Protein AF-A0A1Y1N8N6-F1 (afdb_monomer_lite)

Structure (mmCIF, N/CA/C/O backbone):
data_AF-A0A1Y1N8N6-F1
#
_entry.id   AF-A0A1Y1N8N6-F1
#
loop_
_atom_site.group_PDB
_atom_site.id
_atom_site.type_symbol
_atom_site.label_atom_id
_atom_site.label_alt_id
_atom_site.label_comp_id
_atom_site.label_asym_id
_atom_site.label_entity_id
_atom_site.label_seq_id
_atom_site.pdbx_PDB_ins_code
_atom_site.Cartn_x
_atom_site.Cartn_y
_atom_site.Cartn_z
_atom_site.occupancy
_atom_site.B_iso_or_equiv
_atom_site.auth_seq_id
_atom_site.auth_comp_id
_atom_site.auth_asym_id
_atom_site.auth_atom_id
_atom_site.pdbx_PDB_model_num
ATOM 1 N N . MET A 1 1 ? 10.768 -2.950 -32.132 1.00 60.38 1 MET A N 1
ATOM 2 C CA . MET A 1 1 ? 9.380 -2.820 -31.643 1.00 60.38 1 MET A CA 1
ATOM 3 C C . MET A 1 1 ? 8.896 -1.419 -31.956 1.00 60.38 1 MET A C 1
ATOM 5 O O . MET A 1 1 ? 9.638 -0.480 -31.699 1.00 60.38 1 MET A O 1
ATOM 9 N N . SER A 1 2 ? 7.716 -1.268 -32.553 1.00 83.50 2 SER A N 1
ATOM 10 C CA . SER A 1 2 ? 7.104 0.049 -32.740 1.00 83.50 2 SER A CA 1
ATOM 11 C C . SER A 1 2 ? 6.590 0.567 -31.393 1.00 83.50 2 SER A C 1
ATOM 13 O O . SER A 1 2 ? 6.036 -0.198 -30.603 1.00 83.50 2 SER A O 1
ATOM 15 N N . TRP A 1 3 ? 6.777 1.865 -31.129 1.00 86.19 3 TRP A N 1
ATOM 16 C CA . TRP A 1 3 ? 6.324 2.547 -29.904 1.00 86.19 3 TRP A CA 1
ATOM 17 C C . TRP A 1 3 ? 4.855 2.241 -29.575 1.00 86.19 3 TRP A C 1
ATOM 19 O O . TRP A 1 3 ? 4.495 2.024 -28.421 1.00 86.19 3 TRP A O 1
ATOM 29 N N . SER A 1 4 ? 4.020 2.129 -30.609 1.00 88.06 4 SER A N 1
ATOM 30 C CA . SER A 1 4 ? 2.598 1.811 -30.504 1.00 88.06 4 SER A CA 1
ATOM 31 C C . SER A 1 4 ? 2.331 0.478 -29.799 1.00 88.06 4 SER A C 1
ATOM 33 O O . SER A 1 4 ? 1.432 0.403 -28.970 1.00 88.06 4 SER A O 1
ATOM 35 N N . VAL A 1 5 ? 3.125 -0.564 -30.074 1.00 91.38 5 VAL A N 1
ATOM 36 C CA . VAL A 1 5 ? 2.960 -1.879 -29.426 1.00 91.38 5 VAL A CA 1
ATOM 37 C C . VAL A 1 5 ? 3.257 -1.777 -27.930 1.00 91.38 5 VAL A C 1
ATOM 39 O O . VAL A 1 5 ? 2.535 -2.360 -27.128 1.00 91.38 5 VAL A O 1
ATOM 42 N N . MET A 1 6 ? 4.253 -0.975 -27.540 1.00 89.00 6 MET A N 1
ATOM 43 C CA . MET A 1 6 ? 4.575 -0.753 -26.129 1.00 89.00 6 MET A CA 1
ATOM 44 C C . MET A 1 6 ? 3.411 -0.084 -25.386 1.00 89.00 6 MET A C 1
ATOM 46 O O . MET A 1 6 ? 3.031 -0.528 -24.304 1.00 89.00 6 MET A O 1
ATOM 50 N N . SER A 1 7 ? 2.798 0.946 -25.980 1.00 90.19 7 SER A N 1
ATOM 51 C CA . SER A 1 7 ? 1.644 1.633 -25.386 1.00 90.19 7 SER A CA 1
ATOM 52 C C . SER A 1 7 ? 0.450 0.697 -25.180 1.00 90.19 7 SER A C 1
ATOM 54 O O . SER A 1 7 ? -0.172 0.728 -24.118 1.00 90.19 7 SER A O 1
ATOM 56 N N . TRP A 1 8 ? 0.162 -0.176 -26.151 1.00 94.81 8 TRP A N 1
ATOM 57 C CA . TRP A 1 8 ? -0.910 -1.167 -26.026 1.00 94.81 8 TRP A CA 1
ATOM 58 C C . TRP A 1 8 ? -0.641 -2.195 -24.921 1.00 94.81 8 TRP A C 1
ATOM 60 O O . TRP A 1 8 ? -1.563 -2.540 -24.185 1.00 94.81 8 TRP A O 1
ATOM 70 N N . VAL A 1 9 ? 0.611 -2.629 -24.740 1.00 93.94 9 VAL A N 1
ATOM 71 C CA . VAL A 1 9 ? 0.992 -3.552 -23.656 1.00 93.94 9 VAL A CA 1
ATOM 72 C C . VAL A 1 9 ? 0.780 -2.918 -22.279 1.00 93.94 9 VAL A C 1
ATOM 74 O O . VAL A 1 9 ? 0.204 -3.556 -21.400 1.00 93.94 9 VAL A O 1
ATOM 77 N N . PHE A 1 10 ? 1.174 -1.655 -22.086 1.00 92.88 10 PHE A N 1
ATOM 78 C CA . PHE A 1 10 ? 0.927 -0.955 -20.820 1.00 92.88 10 PHE A CA 1
ATOM 79 C C . PHE A 1 10 ? -0.564 -0.749 -20.544 1.00 92.88 10 PHE A C 1
ATOM 81 O O . PHE A 1 10 ? -1.000 -0.915 -19.405 1.00 92.88 10 PHE A O 1
ATOM 88 N N . CYS A 1 11 ? -1.356 -0.435 -21.573 1.00 93.56 11 CYS A N 1
ATOM 89 C CA . CYS A 1 11 ? -2.807 -0.321 -21.427 1.00 93.56 11 CYS A CA 1
ATOM 90 C C . CYS A 1 11 ? -3.429 -1.661 -21.020 1.00 93.56 11 CYS A C 1
ATOM 92 O O . CYS A 1 11 ? -4.209 -1.710 -20.071 1.00 93.56 11 CYS A O 1
ATOM 94 N N . ALA A 1 12 ? -3.041 -2.754 -21.683 1.00 94.88 12 ALA A N 1
ATOM 95 C CA . ALA A 1 12 ? -3.499 -4.094 -21.330 1.00 94.88 12 ALA A CA 1
ATOM 96 C C . ALA A 1 12 ? -3.116 -4.457 -19.886 1.00 94.88 12 ALA A C 1
ATOM 98 O O . ALA A 1 12 ? -3.959 -4.935 -19.131 1.00 94.88 12 ALA A O 1
ATOM 99 N N . TYR A 1 13 ? -1.883 -4.157 -19.468 1.00 95.06 13 TYR A N 1
ATOM 100 C CA . TYR A 1 13 ? -1.433 -4.360 -18.091 1.00 95.06 13 TYR A CA 1
ATOM 101 C C . TYR A 1 13 ? -2.270 -3.565 -17.078 1.00 95.06 13 TYR A C 1
ATOM 103 O O . TYR A 1 13 ? -2.712 -4.123 -16.076 1.00 95.06 13 TYR A O 1
ATOM 111 N N . GLY A 1 14 ? -2.558 -2.289 -17.352 1.00 94.38 14 GLY A N 1
ATOM 112 C CA . GLY A 1 14 ? -3.414 -1.468 -16.491 1.00 94.38 14 GLY A CA 1
ATOM 113 C C . GLY A 1 14 ? -4.831 -2.032 -16.350 1.00 94.38 14 GLY A C 1
ATOM 114 O O . GLY A 1 14 ? -5.374 -2.071 -15.244 1.00 94.38 14 GLY A O 1
ATOM 115 N N . ILE A 1 15 ? -5.408 -2.535 -17.446 1.00 95.25 15 ILE A N 1
ATOM 116 C CA . ILE A 1 15 ? -6.731 -3.175 -17.441 1.00 95.25 15 ILE A CA 1
ATOM 117 C C . ILE A 1 15 ? -6.706 -4.448 -16.589 1.00 95.25 15 ILE A C 1
ATOM 119 O O . ILE A 1 15 ? -7.567 -4.619 -15.729 1.00 95.25 15 ILE A O 1
ATOM 123 N N . ILE A 1 16 ? -5.698 -5.306 -16.767 1.00 94.81 16 ILE A N 1
ATOM 124 C CA . ILE A 1 16 ? -5.538 -6.541 -15.985 1.00 94.81 16 ILE A CA 1
ATOM 125 C C . ILE A 1 16 ? -5.423 -6.224 -14.490 1.00 94.81 16 ILE A C 1
ATOM 127 O O . ILE A 1 16 ? -6.139 -6.815 -13.683 1.00 94.81 16 ILE A O 1
ATOM 131 N N . CYS A 1 17 ? -4.583 -5.255 -14.116 1.00 93.31 17 CYS A N 1
ATOM 132 C CA . CYS A 1 17 ? -4.439 -4.818 -12.727 1.00 93.31 17 CYS A CA 1
ATOM 133 C C . CYS A 1 17 ? -5.754 -4.285 -12.147 1.00 93.31 17 CYS A C 1
ATOM 135 O O . CYS A 1 17 ? -6.079 -4.571 -10.998 1.00 93.31 17 CYS A O 1
ATOM 137 N N . THR A 1 18 ? -6.530 -3.547 -12.941 1.00 91.56 18 THR A N 1
ATOM 138 C CA . THR A 1 18 ? -7.827 -3.004 -12.515 1.00 91.56 18 THR A CA 1
ATOM 139 C C . THR A 1 18 ? -8.838 -4.121 -12.265 1.00 91.56 18 THR A C 1
ATOM 141 O O . THR A 1 18 ? -9.501 -4.128 -11.231 1.00 91.56 18 THR A O 1
ATOM 144 N N . ILE A 1 19 ? -8.916 -5.103 -13.167 1.00 93.75 19 ILE A N 1
ATOM 145 C CA . ILE A 1 19 ? -9.771 -6.286 -12.995 1.00 93.75 19 ILE A CA 1
ATOM 146 C C . ILE A 1 19 ? -9.373 -7.050 -11.728 1.00 93.75 19 ILE A C 1
ATOM 148 O O . ILE A 1 19 ? -10.238 -7.438 -10.947 1.00 93.75 19 ILE A O 1
ATOM 152 N N . LEU A 1 20 ? -8.070 -7.220 -11.488 1.00 90.12 20 LEU A N 1
ATOM 153 C CA . LEU A 1 20 ? -7.572 -7.911 -10.303 1.00 90.12 20 LEU A CA 1
ATOM 154 C C . LEU A 1 20 ? -7.914 -7.154 -9.012 1.00 90.12 20 LEU A C 1
ATOM 156 O O . LEU A 1 20 ? -8.308 -7.771 -8.024 1.00 90.12 20 LEU A O 1
ATOM 160 N N . LEU A 1 21 ? -7.845 -5.822 -9.029 1.00 88.88 21 LEU A N 1
ATOM 161 C CA . LEU A 1 21 ? -8.199 -4.991 -7.881 1.00 88.88 21 LEU A CA 1
ATOM 162 C C . LEU A 1 21 ? -9.670 -5.152 -7.472 1.00 88.88 21 LEU A C 1
ATOM 164 O O . LEU A 1 21 ? -9.957 -5.165 -6.281 1.00 88.88 21 LEU A O 1
ATOM 168 N N . TYR A 1 22 ? -10.588 -5.353 -8.424 1.00 85.88 22 TYR A N 1
ATOM 169 C CA . TYR A 1 22 ? -11.995 -5.637 -8.108 1.00 85.88 22 TYR A CA 1
ATOM 170 C C . TYR A 1 22 ? -12.207 -6.975 -7.385 1.00 85.88 22 TYR A C 1
ATOM 172 O O . TYR A 1 22 ? -13.223 -7.147 -6.716 1.00 85.88 22 TYR A O 1
ATOM 180 N N . THR A 1 23 ? -11.275 -7.925 -7.509 1.00 83.88 23 THR A N 1
ATOM 181 C CA . THR A 1 23 ? -11.360 -9.219 -6.809 1.00 83.88 23 THR A CA 1
ATOM 182 C C . THR A 1 23 ? -10.830 -9.168 -5.377 1.00 83.88 23 THR A C 1
ATOM 184 O O . THR A 1 23 ? -11.143 -10.055 -4.582 1.00 83.88 23 THR A O 1
ATOM 187 N N . LEU A 1 24 ? -10.043 -8.143 -5.036 1.00 84.38 24 LEU A N 1
ATOM 188 C CA . LEU A 1 24 ? -9.485 -7.974 -3.700 1.00 84.38 24 LEU A CA 1
ATOM 189 C C . LEU A 1 24 ? -10.545 -7.406 -2.748 1.00 84.38 24 LEU A C 1
ATOM 191 O O . LEU A 1 24 ? -11.242 -6.451 -3.105 1.00 84.38 24 LEU A O 1
ATOM 195 N N . PRO A 1 25 ? -10.673 -7.948 -1.524 1.00 80.31 25 PRO A N 1
ATOM 196 C CA . PRO A 1 25 ? -11.534 -7.333 -0.529 1.00 80.31 25 PRO A CA 1
ATOM 197 C C . PRO A 1 25 ? -11.006 -5.941 -0.171 1.00 80.31 25 PRO A C 1
ATOM 199 O O . PRO A 1 25 ? -9.797 -5.697 -0.140 1.00 80.31 25 PRO A O 1
ATOM 202 N N . LEU A 1 26 ? -11.927 -5.019 0.110 1.00 79.56 26 LEU A N 1
ATOM 203 C CA . LEU A 1 26 ? -11.565 -3.683 0.571 1.00 79.56 26 LEU A CA 1
ATOM 204 C C . LEU A 1 26 ? -10.834 -3.759 1.917 1.00 79.56 26 LEU A C 1
ATOM 206 O O . LEU A 1 26 ? -11.037 -4.683 2.702 1.00 79.56 26 LEU A O 1
ATOM 210 N N . SER A 1 27 ? -9.995 -2.754 2.183 1.00 81.62 27 SER A N 1
ATOM 211 C CA . SER A 1 27 ? -9.260 -2.651 3.444 1.00 81.62 27 SER A CA 1
ATOM 212 C C . SER A 1 27 ? -10.224 -2.663 4.646 1.00 81.62 27 SER A C 1
ATOM 214 O O . SER A 1 27 ? -11.139 -1.828 4.683 1.00 81.62 27 SER A O 1
ATOM 216 N N . PRO A 1 28 ? -10.014 -3.547 5.643 1.00 80.56 28 PRO A N 1
ATOM 217 C CA . PRO A 1 28 ? -10.907 -3.684 6.795 1.00 80.56 28 PRO A CA 1
ATOM 218 C C . PRO A 1 28 ? -10.994 -2.394 7.616 1.00 80.56 28 PRO A C 1
ATOM 220 O O . PRO A 1 28 ? -12.086 -1.984 8.000 1.00 80.56 28 PRO A O 1
ATOM 223 N N . SER A 1 29 ? -9.880 -1.675 7.784 1.00 77.06 29 SER A N 1
ATOM 224 C CA . SER A 1 29 ? -9.840 -0.392 8.499 1.00 77.06 29 SER A CA 1
ATOM 225 C C . SER A 1 29 ? -10.738 0.672 7.853 1.00 77.06 29 SER A C 1
ATOM 227 O O . SER A 1 29 ? -11.347 1.486 8.543 1.00 77.06 29 SER A O 1
ATOM 229 N N . TRP A 1 30 ? -10.861 0.669 6.518 1.00 82.50 30 TRP A N 1
ATOM 230 C CA . TRP A 1 30 ? -11.755 1.598 5.821 1.00 82.50 30 TRP A CA 1
ATOM 231 C C . TRP A 1 30 ? -13.229 1.222 6.014 1.00 82.50 30 TRP A C 1
ATOM 233 O O . TRP A 1 30 ? -14.064 2.110 6.195 1.00 82.50 30 TRP A O 1
ATOM 243 N N . LEU A 1 31 ? -13.556 -0.074 6.006 1.00 81.88 31 LEU A N 1
ATOM 244 C CA . LEU A 1 31 ? -14.925 -0.566 6.190 1.00 81.88 31 LEU A CA 1
ATOM 245 C C . LEU A 1 31 ? -15.461 -0.274 7.599 1.00 81.88 31 LEU A C 1
ATOM 247 O O . LEU A 1 31 ? -16.600 0.185 7.719 1.00 81.88 31 LEU A O 1
ATOM 251 N N . ILE A 1 32 ? -14.626 -0.426 8.633 1.00 81.81 32 ILE A N 1
ATOM 252 C CA . ILE A 1 32 ? -14.967 -0.072 10.024 1.00 81.81 32 ILE A CA 1
ATOM 253 C C . ILE A 1 32 ? -15.234 1.437 10.127 1.00 81.81 32 ILE A C 1
ATOM 255 O O . ILE A 1 32 ? -16.293 1.842 10.610 1.00 81.81 32 ILE A O 1
ATOM 259 N N . SER A 1 33 ? -14.407 2.266 9.470 1.00 76.69 33 SER A N 1
ATOM 260 C CA . SER A 1 33 ? -14.619 3.723 9.444 1.00 76.69 33 SER A CA 1
ATOM 261 C C . SER A 1 33 ? -15.914 4.179 8.770 1.00 76.69 33 SER A C 1
ATOM 263 O O . SER A 1 33 ? -16.403 5.290 9.003 1.00 76.69 33 SER A O 1
ATOM 265 N N . LYS A 1 34 ? -16.490 3.320 7.923 1.00 82.12 34 LYS A N 1
ATOM 266 C CA . LYS A 1 34 ? -17.775 3.524 7.246 1.00 82.12 34 LYS A CA 1
ATOM 267 C C . LYS A 1 34 ? -18.941 2.822 7.939 1.00 82.12 34 LYS A C 1
ATOM 269 O O . LYS A 1 34 ? -20.040 2.845 7.392 1.00 82.12 34 LYS A O 1
ATOM 274 N N . ASN A 1 35 ? -18.722 2.261 9.128 1.00 77.56 35 ASN A N 1
ATOM 275 C CA . ASN A 1 35 ? -19.717 1.534 9.914 1.00 77.56 35 ASN A CA 1
ATOM 276 C C . ASN A 1 35 ? -20.279 0.291 9.183 1.00 77.56 35 ASN A C 1
ATOM 278 O O . ASN A 1 35 ? -21.433 -0.082 9.364 1.00 77.56 35 ASN A O 1
ATOM 282 N N . ARG A 1 36 ? -19.470 -0.332 8.308 1.00 82.94 36 ARG A N 1
ATOM 283 C CA . ARG A 1 36 ? -19.810 -1.541 7.528 1.00 82.94 36 ARG A CA 1
ATOM 284 C C . ARG A 1 36 ? -19.101 -2.762 8.116 1.00 82.94 36 ARG A C 1
ATOM 286 O O . ARG A 1 36 ? -18.205 -3.330 7.490 1.00 82.94 36 ARG A O 1
ATOM 293 N N . ILE A 1 37 ? -19.487 -3.132 9.334 1.00 80.38 37 ILE A N 1
ATOM 294 C CA . ILE A 1 37 ? -18.791 -4.149 10.139 1.00 80.38 37 ILE A CA 1
ATOM 295 C C . ILE A 1 37 ? -18.897 -5.551 9.519 1.00 80.38 37 ILE A C 1
ATOM 297 O O . ILE A 1 37 ? -17.896 -6.258 9.448 1.00 80.38 37 ILE A O 1
ATOM 301 N N . ASP A 1 38 ? -20.049 -5.914 8.948 1.00 81.06 38 ASP A N 1
ATOM 302 C CA . ASP A 1 38 ? -20.249 -7.234 8.321 1.00 81.06 38 ASP A CA 1
ATOM 303 C C . ASP A 1 38 ? -19.293 -7.478 7.139 1.00 81.06 38 ASP A C 1
ATOM 305 O O . ASP A 1 38 ? -18.766 -8.572 6.919 1.00 81.06 38 ASP A O 1
ATOM 309 N N . GLU A 1 39 ? -19.036 -6.432 6.353 1.00 81.19 39 GLU A N 1
ATOM 310 C CA . GLU A 1 39 ? -18.097 -6.505 5.235 1.00 81.19 39 GLU A CA 1
ATOM 311 C C . GLU A 1 39 ? -16.644 -6.474 5.707 1.00 81.19 39 GLU A C 1
ATOM 313 O O . GLU A 1 39 ? -15.787 -7.120 5.094 1.00 81.19 39 GLU A O 1
ATOM 318 N N . ALA A 1 40 ? -16.367 -5.756 6.802 1.00 79.75 40 ALA A N 1
ATOM 319 C CA . ALA A 1 40 ? -15.059 -5.759 7.440 1.00 79.75 40 ALA A CA 1
ATOM 320 C C . ALA A 1 40 ? -14.713 -7.171 7.928 1.00 79.75 40 ALA A C 1
ATOM 322 O O . ALA A 1 40 ? -13.652 -7.681 7.565 1.00 79.75 40 ALA A O 1
ATOM 323 N N . GLU A 1 41 ? -15.633 -7.860 8.610 1.00 81.62 41 GLU A N 1
ATOM 324 C CA . GLU A 1 41 ? -15.437 -9.247 9.043 1.00 81.62 41 GLU A CA 1
ATOM 325 C C . GLU A 1 41 ? -15.107 -10.156 7.855 1.00 81.62 41 GLU A C 1
ATOM 327 O O . GLU A 1 41 ? -14.150 -10.932 7.889 1.00 81.62 41 GLU A O 1
ATOM 332 N N . ARG A 1 42 ? -15.852 -10.019 6.751 1.00 82.38 42 ARG A N 1
ATOM 333 C CA . ARG A 1 42 ? -15.615 -10.809 5.539 1.00 82.38 42 ARG A CA 1
ATOM 334 C C . ARG A 1 42 ? -14.232 -10.552 4.937 1.00 82.38 42 ARG A C 1
ATOM 336 O O . ARG A 1 42 ? -13.597 -11.497 4.465 1.00 82.38 42 ARG A O 1
ATOM 343 N N . SER A 1 43 ? -13.765 -9.304 4.942 1.00 82.88 43 SER A N 1
ATOM 344 C CA . SER A 1 43 ? -12.432 -8.942 4.445 1.00 82.88 43 SER A CA 1
ATOM 345 C C . SER A 1 43 ? -11.308 -9.509 5.321 1.00 82.88 43 SER A C 1
ATOM 347 O O . SER A 1 43 ? -10.357 -10.086 4.792 1.00 82.88 43 SER A O 1
ATOM 349 N N . VAL A 1 44 ? -11.462 -9.450 6.647 1.00 82.19 44 VAL A N 1
ATOM 350 C CA . VAL A 1 44 ? -10.521 -10.019 7.623 1.00 82.19 44 VAL A CA 1
ATOM 351 C C . VAL A 1 44 ? -10.488 -11.545 7.515 1.00 82.19 44 VAL A C 1
ATOM 353 O O . VAL A 1 44 ? -9.421 -12.154 7.452 1.00 82.19 44 VAL A O 1
ATOM 356 N N . ARG A 1 45 ? -11.656 -12.183 7.389 1.00 82.75 45 ARG A N 1
ATOM 357 C CA . ARG A 1 45 ? -11.768 -13.630 7.172 1.00 82.75 45 ARG A CA 1
ATOM 358 C C . ARG A 1 45 ? -11.123 -14.063 5.852 1.00 82.75 45 ARG A C 1
ATOM 360 O O . ARG A 1 45 ? -10.527 -15.134 5.790 1.00 82.75 45 ARG A O 1
ATOM 367 N N . TRP A 1 46 ? -11.220 -13.251 4.795 1.00 82.62 46 TRP A N 1
ATOM 368 C CA . TRP A 1 46 ? -10.536 -13.525 3.526 1.00 82.62 46 TRP A CA 1
ATOM 369 C C . TRP A 1 46 ? -9.012 -13.434 3.667 1.00 82.62 46 TRP A C 1
ATOM 371 O O . TRP A 1 46 ? -8.311 -14.299 3.142 1.00 82.62 46 TRP A O 1
ATOM 381 N N . LEU A 1 47 ? -8.506 -12.445 4.413 1.00 79.62 47 LEU A N 1
ATOM 382 C CA . LEU A 1 47 ? -7.074 -12.269 4.674 1.00 79.62 47 LEU A CA 1
ATOM 383 C C . LEU A 1 47 ? -6.492 -13.437 5.488 1.00 79.62 47 LEU A C 1
ATOM 385 O O . LEU A 1 47 ? -5.443 -13.976 5.140 1.00 79.62 47 LEU A O 1
ATOM 389 N N . ASN A 1 48 ? -7.214 -13.879 6.520 1.00 78.50 48 ASN A N 1
ATOM 390 C CA . ASN A 1 48 ? -6.776 -14.938 7.433 1.00 78.50 48 ASN A CA 1
ATOM 391 C C . ASN A 1 48 ? -7.142 -16.357 6.969 1.00 78.50 48 ASN A C 1
ATOM 393 O O . ASN A 1 48 ? -6.896 -17.329 7.683 1.00 78.50 48 ASN A O 1
ATOM 397 N N . LYS A 1 49 ? -7.673 -16.516 5.749 1.00 73.00 49 LYS A N 1
ATOM 398 C CA . LYS A 1 49 ? -8.109 -17.813 5.201 1.00 73.00 49 LYS A CA 1
ATOM 399 C C . LYS A 1 49 ? -6.999 -18.875 5.158 1.00 73.00 49 LYS A C 1
ATOM 401 O O . LYS A 1 49 ? -7.297 -20.064 5.163 1.00 73.00 49 LYS A O 1
ATOM 406 N N . PHE A 1 50 ? -5.735 -18.457 5.104 1.00 69.44 50 PHE A N 1
ATOM 407 C CA . PHE A 1 50 ? -4.574 -19.353 5.038 1.00 69.44 50 PHE A CA 1
ATOM 408 C C . PHE A 1 50 ? -3.831 -19.503 6.374 1.00 69.44 50 PHE A C 1
ATOM 410 O O . PHE A 1 50 ? -2.817 -20.195 6.421 1.00 69.44 50 PHE A O 1
ATOM 417 N N . GLN A 1 51 ? -4.287 -18.842 7.443 1.00 67.19 51 GLN A N 1
ATOM 418 C CA . GLN A 1 51 ? -3.533 -18.743 8.697 1.00 67.19 51 GLN A CA 1
ATOM 419 C C . GLN A 1 51 ? -3.779 -19.904 9.668 1.00 67.19 51 GLN A C 1
ATOM 421 O O . GLN A 1 51 ? -2.908 -20.182 10.489 1.00 67.19 51 GLN A O 1
ATOM 426 N N . ALA A 1 52 ? -4.918 -20.598 9.587 1.00 61.78 52 ALA A N 1
ATOM 427 C CA . ALA A 1 52 ? -5.214 -21.700 10.497 1.00 61.78 52 ALA A CA 1
ATOM 428 C C . ALA A 1 52 ? -6.084 -22.794 9.861 1.00 61.78 52 ALA A C 1
ATOM 430 O O . ALA A 1 52 ? -6.874 -22.532 8.957 1.00 61.78 52 ALA A O 1
ATOM 431 N N . SER A 1 53 ? -5.909 -24.029 10.341 1.00 61.91 53 SER A N 1
ATOM 432 C CA . SER A 1 53 ? -6.638 -25.220 9.875 1.00 61.91 53 SER A CA 1
ATOM 433 C C . SER A 1 53 ? -8.038 -25.342 10.491 1.00 61.91 53 SER A C 1
ATOM 435 O O . SER A 1 53 ? -8.906 -25.978 9.896 1.00 61.91 53 SER A O 1
ATOM 437 N N . ASP A 1 54 ? -8.263 -24.730 11.658 1.00 72.81 54 ASP A N 1
ATOM 438 C CA . ASP A 1 54 ? -9.493 -24.899 12.433 1.00 72.81 54 ASP A CA 1
ATOM 439 C C . ASP A 1 54 ? -10.369 -23.649 12.371 1.00 72.81 54 ASP A C 1
ATOM 441 O O . ASP A 1 54 ? -9.932 -22.541 12.694 1.00 72.81 54 ASP A O 1
ATOM 445 N N . GLN A 1 55 ? -11.641 -23.835 12.017 1.00 70.44 55 GLN A N 1
ATOM 446 C CA . GLN A 1 55 ? -12.608 -22.747 11.841 1.00 70.44 55 GLN A CA 1
ATOM 447 C C . GLN A 1 55 ? -12.777 -21.883 13.106 1.00 70.44 55 GLN A C 1
ATOM 449 O O . GLN A 1 55 ? -12.920 -20.667 13.015 1.00 70.44 55 GLN A O 1
ATOM 454 N N . GLU A 1 56 ? -12.697 -22.496 14.288 1.00 69.31 56 GLU A N 1
ATOM 455 C CA . GLU A 1 56 ? -12.827 -21.812 15.581 1.0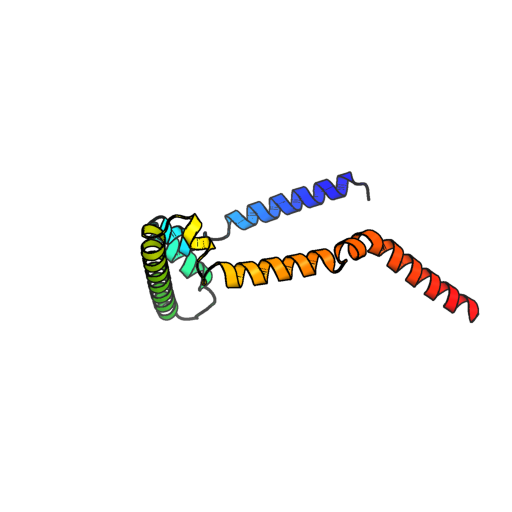0 69.31 56 GLU A CA 1
ATOM 456 C C . GLU A 1 56 ? -11.636 -20.883 15.873 1.00 69.31 56 GLU A C 1
ATOM 458 O O . GLU A 1 56 ? -11.793 -19.786 16.411 1.00 69.31 56 GLU A O 1
ATOM 463 N N . SER A 1 57 ? -10.433 -21.282 15.456 1.00 70.69 57 SER A N 1
ATOM 464 C CA . SER A 1 57 ? -9.234 -20.454 15.603 1.00 70.69 57 SER A CA 1
ATOM 465 C C . SER A 1 57 ? -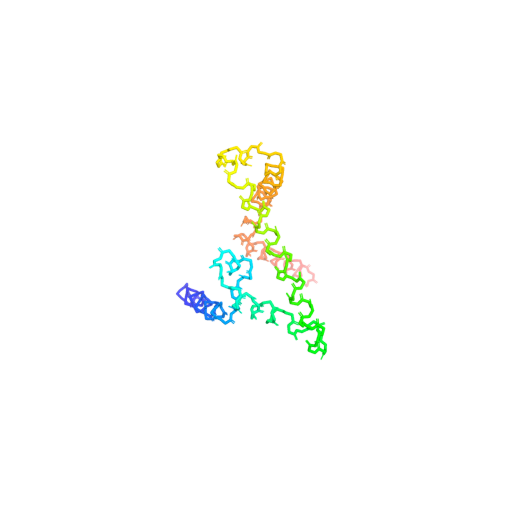9.271 -19.226 14.686 1.00 70.69 57 SER A C 1
ATOM 467 O O . SER A 1 57 ? -8.878 -18.138 15.104 1.00 70.69 57 SER A O 1
ATOM 469 N N . ILE A 1 58 ? -9.837 -19.369 13.481 1.00 74.12 58 ILE A N 1
ATOM 470 C CA . ILE A 1 58 ? -10.038 -18.263 12.536 1.00 74.12 58 ILE A CA 1
ATOM 471 C C . ILE A 1 58 ? -11.027 -17.249 13.116 1.00 74.12 58 ILE A C 1
ATOM 473 O O . ILE A 1 58 ? -10.740 -16.055 13.107 1.00 74.12 58 ILE A O 1
ATOM 477 N N . ASP A 1 59 ? -12.154 -17.698 13.671 1.00 78.31 59 ASP A N 1
ATOM 478 C CA . ASP A 1 59 ? -13.161 -16.802 14.256 1.00 78.31 59 ASP A CA 1
ATOM 479 C C . ASP A 1 59 ? -12.610 -16.003 15.451 1.00 78.31 59 ASP A C 1
ATOM 481 O O . ASP A 1 59 ? -12.925 -14.820 15.609 1.00 78.31 59 ASP A O 1
ATOM 485 N N . ASN A 1 60 ? -11.741 -16.610 16.266 1.00 79.31 60 ASN A N 1
ATOM 486 C CA . ASN A 1 60 ? -11.070 -15.917 17.368 1.00 79.31 60 ASN A CA 1
ATOM 487 C C . ASN A 1 60 ? -10.071 -14.857 16.873 1.00 79.31 60 ASN A C 1
ATOM 489 O O . ASN A 1 60 ? -10.039 -13.751 17.415 1.00 79.31 60 ASN A O 1
ATOM 493 N N . ILE A 1 61 ? -9.293 -15.160 15.827 1.00 78.62 61 ILE A N 1
ATOM 494 C CA . ILE A 1 61 ? -8.360 -14.206 15.202 1.00 78.62 61 ILE A CA 1
ATOM 495 C C . ILE A 1 61 ? -9.131 -13.037 14.581 1.00 78.62 61 ILE A C 1
ATOM 497 O O . ILE A 1 61 ? -8.788 -11.882 14.819 1.00 78.62 61 ILE A O 1
ATOM 501 N N . VAL A 1 62 ? -10.211 -13.327 13.852 1.00 81.44 62 VAL A N 1
ATOM 502 C CA . VAL A 1 62 ? -11.057 -12.314 13.207 1.00 81.44 62 VAL A CA 1
ATOM 503 C C . VAL A 1 62 ? -11.645 -11.356 14.245 1.00 81.44 62 VAL A C 1
ATOM 505 O O . VAL A 1 62 ? -11.544 -10.142 14.076 1.00 81.44 62 VAL A O 1
ATOM 508 N N . LYS A 1 63 ? -12.203 -11.871 15.349 1.00 81.62 63 LYS A N 1
ATOM 509 C CA . LYS A 1 63 ? -12.733 -11.028 16.436 1.00 81.62 63 LYS A CA 1
ATOM 510 C C . LYS A 1 63 ? -11.652 -10.157 17.068 1.00 81.62 63 LYS A C 1
ATOM 512 O O . LYS A 1 63 ? -11.883 -8.977 17.315 1.00 81.62 63 LYS A O 1
ATOM 517 N N . LEU A 1 64 ? -10.475 -10.725 17.321 1.00 83.12 64 LEU A N 1
ATOM 518 C CA . LEU A 1 64 ? -9.369 -10.006 17.944 1.00 83.12 64 LEU A CA 1
ATOM 519 C C . LEU A 1 64 ? -8.816 -8.902 17.031 1.00 83.12 64 LEU A C 1
ATOM 521 O O . LEU A 1 64 ? -8.472 -7.826 17.515 1.00 83.12 64 LEU A O 1
ATOM 525 N N . GLU A 1 65 ? -8.754 -9.138 15.720 1.00 82.44 65 GLU A N 1
ATOM 526 C CA . GLU A 1 65 ? -8.363 -8.118 14.744 1.00 82.44 65 GLU A CA 1
ATOM 527 C C . GLU A 1 65 ? -9.416 -7.020 14.591 1.00 82.44 65 GLU A C 1
ATOM 529 O O . GLU A 1 65 ? -9.049 -5.847 14.572 1.00 82.44 65 GLU A O 1
ATOM 534 N N . MET A 1 66 ? -10.710 -7.360 14.555 1.00 81.81 66 MET A N 1
ATOM 535 C CA . MET A 1 66 ? -11.768 -6.344 14.494 1.00 81.81 66 MET A CA 1
ATOM 536 C C . MET A 1 66 ? -11.758 -5.430 15.724 1.00 81.81 66 MET A C 1
ATOM 538 O O . MET A 1 66 ? -11.779 -4.214 15.561 1.00 81.81 66 MET A O 1
ATOM 542 N N . LEU A 1 67 ? -11.600 -5.986 16.932 1.00 84.56 67 LEU A N 1
ATOM 543 C CA . LEU A 1 67 ? -11.508 -5.192 18.165 1.00 84.56 67 LEU A CA 1
ATOM 544 C C . LEU A 1 67 ? -10.314 -4.227 18.160 1.00 84.56 67 LEU A C 1
ATOM 546 O O . LEU A 1 67 ? -10.453 -3.067 18.543 1.00 84.56 67 LEU A O 1
ATOM 550 N N . LYS A 1 68 ? -9.142 -4.679 17.694 1.00 85.31 68 LYS A N 1
ATOM 551 C CA . LYS A 1 68 ? -7.954 -3.816 17.573 1.00 85.31 68 LYS A CA 1
ATOM 552 C C . LYS A 1 68 ? -8.185 -2.665 16.600 1.00 85.31 68 LYS A C 1
ATOM 554 O O . LYS A 1 68 ? -7.808 -1.533 16.886 1.00 85.31 68 LYS A O 1
ATOM 559 N N . LEU A 1 69 ? -8.797 -2.952 15.454 1.00 82.94 69 LEU A N 1
ATOM 560 C CA . LEU A 1 69 ? -9.061 -1.948 14.429 1.00 82.94 69 LEU A CA 1
ATOM 561 C C . LEU A 1 69 ? -10.098 -0.912 14.885 1.00 82.94 69 LEU A C 1
ATOM 563 O O . LEU A 1 69 ? -9.941 0.273 14.597 1.00 82.94 69 LEU A O 1
ATOM 567 N N . GLU A 1 70 ? -11.128 -1.339 15.617 1.00 82.25 70 GLU A N 1
ATOM 568 C CA . GLU A 1 70 ? -12.114 -0.444 16.232 1.00 82.25 70 GLU A CA 1
ATOM 569 C C . GLU A 1 70 ? -11.470 0.472 17.284 1.00 82.25 70 GLU A C 1
ATOM 571 O O . GLU A 1 70 ? -11.697 1.684 17.274 1.00 82.25 70 GLU A O 1
ATOM 576 N N . GLU A 1 71 ? -10.605 -0.073 18.145 1.00 84.31 71 GLU A N 1
ATOM 577 C CA . GLU A 1 71 ? -9.869 0.704 19.148 1.00 84.31 71 GLU A CA 1
ATOM 578 C C . GLU A 1 71 ? -8.925 1.731 18.498 1.00 84.31 71 GLU A C 1
ATOM 580 O O . GLU A 1 71 ? -8.870 2.896 18.910 1.00 84.31 71 GLU A O 1
ATOM 585 N N . GLU A 1 72 ? -8.200 1.332 17.449 1.00 82.44 72 GLU A N 1
ATOM 586 C CA . GLU A 1 72 ? -7.360 2.235 16.660 1.00 82.44 72 GLU A CA 1
ATOM 587 C C . GLU A 1 72 ? -8.179 3.358 16.018 1.00 82.44 72 GLU A C 1
ATOM 589 O O . GLU A 1 72 ? -7.749 4.517 16.004 1.00 82.44 72 GLU A O 1
ATOM 594 N N . GLU A 1 73 ? -9.369 3.054 15.501 1.00 79.44 73 GLU A N 1
ATOM 595 C CA . GLU A 1 73 ? -10.235 4.057 14.898 1.00 79.44 73 GLU A CA 1
ATOM 596 C C . GLU A 1 73 ? -10.801 5.031 15.937 1.00 79.44 73 GLU A C 1
ATOM 598 O O . GLU A 1 73 ? -10.799 6.243 15.706 1.00 79.44 73 GLU A O 1
ATOM 603 N N . GLU A 1 74 ? -11.235 4.543 17.099 1.00 79.69 74 GLU A N 1
ATOM 604 C CA . GLU A 1 74 ? -11.666 5.400 18.201 1.00 79.69 74 GLU A CA 1
ATOM 605 C C . GLU A 1 74 ? -10.544 6.323 18.675 1.00 79.69 74 GLU A C 1
ATOM 607 O O . GLU A 1 74 ? -10.758 7.525 18.861 1.00 79.69 74 GLU A O 1
ATOM 612 N N . ASN A 1 75 ? -9.339 5.782 18.847 1.00 77.88 75 ASN A N 1
ATOM 613 C CA . ASN A 1 75 ? -8.168 6.556 19.237 1.00 77.88 75 ASN A CA 1
ATOM 614 C C . ASN A 1 75 ? -7.816 7.600 18.175 1.00 77.88 75 ASN A C 1
ATOM 616 O O . ASN A 1 75 ? -7.501 8.746 18.513 1.00 77.88 75 ASN A O 1
ATOM 620 N N . ASN A 1 76 ? -7.927 7.255 16.892 1.00 72.94 76 ASN A N 1
ATOM 621 C CA . ASN A 1 76 ? -7.739 8.198 15.794 1.00 72.94 76 ASN A CA 1
ATOM 622 C C . ASN A 1 76 ? -8.825 9.283 15.780 1.00 72.94 76 ASN A C 1
ATOM 624 O O . ASN A 1 76 ? -8.493 10.462 15.675 1.00 72.94 76 ASN A O 1
ATOM 628 N N . LYS A 1 77 ? -10.104 8.937 15.960 1.00 71.00 77 LYS A N 1
ATOM 629 C CA . LYS A 1 77 ? -11.213 9.904 16.055 1.00 71.00 77 LYS A CA 1
ATOM 630 C C . LYS A 1 77 ? -11.019 10.872 17.221 1.00 71.00 77 LYS A C 1
ATOM 632 O O . LYS A 1 77 ? -11.085 12.080 17.006 1.00 71.00 77 LYS A O 1
ATOM 637 N N . LYS A 1 78 ? -10.690 10.369 18.415 1.00 66.88 78 LYS A N 1
ATOM 638 C CA . LYS A 1 78 ? -10.373 11.189 19.600 1.00 66.88 78 LYS A CA 1
ATOM 639 C C . LYS A 1 78 ? -9.202 12.141 19.317 1.00 66.88 78 LYS A C 1
ATOM 641 O O . LYS A 1 78 ? -9.282 13.327 19.611 1.00 66.88 78 LYS A O 1
ATOM 646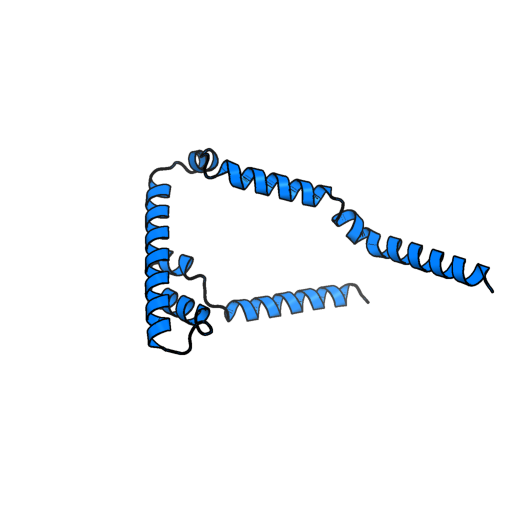 N N . ASN A 1 79 ? -8.151 11.664 18.647 1.00 63.19 79 ASN A N 1
ATOM 647 C CA . ASN A 1 79 ? -6.997 12.491 18.274 1.00 63.19 79 ASN A CA 1
ATOM 648 C C . ASN A 1 79 ? -7.278 13.535 17.177 1.00 63.19 79 ASN A C 1
ATOM 650 O O . ASN A 1 79 ? -6.578 14.551 17.124 1.00 63.19 79 ASN A O 1
ATOM 654 N N . VAL A 1 80 ? -8.241 13.279 16.288 1.00 62.53 80 VAL A N 1
ATOM 655 C CA . VAL A 1 80 ? -8.583 14.145 15.148 1.00 62.53 80 VAL A CA 1
ATOM 656 C C . VAL A 1 80 ? -9.582 15.237 15.536 1.00 62.53 80 VAL A C 1
ATOM 658 O O . VAL A 1 80 ? -9.463 16.354 15.034 1.00 62.53 80 VAL A O 1
ATOM 661 N N . ILE A 1 81 ? -10.528 14.953 16.438 1.00 58.88 81 ILE A N 1
ATOM 662 C CA . ILE A 1 81 ? -11.546 15.921 16.885 1.00 58.88 81 ILE A CA 1
ATOM 663 C C . ILE A 1 81 ? -10.904 17.121 17.612 1.00 58.88 81 ILE A C 1
ATOM 665 O O . ILE A 1 81 ? -11.381 18.244 17.469 1.00 58.88 81 ILE A O 1
ATOM 669 N N . ASP A 1 82 ? -9.764 16.924 18.281 1.00 58.62 82 ASP A N 1
ATOM 670 C CA . ASP A 1 82 ? -9.097 17.963 19.082 1.00 58.62 82 ASP A CA 1
ATOM 671 C C . ASP A 1 82 ? -8.065 18.828 18.335 1.00 58.62 82 ASP A C 1
ATOM 673 O O . ASP A 1 82 ? -7.460 19.732 18.924 1.00 58.62 82 ASP A O 1
ATOM 677 N N . LYS A 1 83 ? -7.796 18.589 17.043 1.00 55.41 83 LYS A N 1
ATOM 678 C CA . LYS A 1 83 ? -6.648 19.226 16.373 1.00 55.41 83 LYS A CA 1
ATOM 679 C C . LYS A 1 83 ? -7.015 19.911 15.060 1.00 55.41 83 LYS A C 1
ATOM 681 O O . LYS A 1 83 ? -7.281 19.278 14.043 1.00 55.41 83 LYS A O 1
ATOM 686 N N . ASN A 1 84 ? -6.875 21.243 15.050 1.00 60.72 84 ASN A N 1
ATOM 687 C CA . ASN A 1 84 ? -6.686 22.028 13.825 1.00 60.72 84 ASN A CA 1
ATOM 688 C C . ASN A 1 84 ? -5.669 21.310 12.920 1.00 60.72 84 ASN A C 1
ATOM 690 O O . ASN A 1 84 ? -4.531 21.095 13.335 1.00 60.72 84 ASN A O 1
ATOM 694 N N . LYS A 1 85 ? -6.056 20.979 11.681 1.00 58.84 85 LYS A N 1
ATOM 695 C CA . LYS A 1 85 ? -5.284 20.149 10.727 1.00 58.84 85 LYS A CA 1
ATOM 696 C C . LYS A 1 85 ? -3.815 20.576 10.545 1.00 58.84 85 LYS A C 1
ATOM 698 O O . LYS A 1 85 ? -2.949 19.739 10.321 1.00 58.84 85 LYS A O 1
ATOM 703 N N . TRP A 1 86 ? -3.524 21.864 10.715 1.00 61.94 86 TRP A N 1
ATOM 704 C CA . TRP A 1 86 ? -2.174 22.438 10.647 1.00 61.94 86 TRP A CA 1
ATOM 705 C C . TRP A 1 86 ? -1.302 22.135 11.874 1.00 61.94 86 TRP A C 1
ATOM 707 O O . TRP A 1 86 ? -0.091 21.974 11.744 1.00 61.94 86 TRP A O 1
ATOM 717 N N . LYS A 1 87 ? -1.900 21.991 13.064 1.00 60.88 87 LYS A N 1
ATOM 718 C CA . LYS A 1 87 ? -1.170 21.597 14.275 1.00 60.88 87 LYS A CA 1
ATOM 719 C C . LYS A 1 87 ? -0.713 20.140 14.196 1.00 60.88 87 LYS A C 1
ATOM 721 O O . LYS A 1 87 ? 0.393 19.860 14.633 1.00 60.88 87 LYS A O 1
ATOM 726 N N . CYS A 1 88 ? -1.483 19.240 13.574 1.00 57.62 88 CYS A N 1
ATOM 727 C CA . CYS A 1 88 ? -1.112 17.824 13.412 1.00 57.62 88 CYS A CA 1
ATOM 728 C C . CYS A 1 88 ? 0.214 17.608 12.673 1.00 57.62 88 CYS A C 1
ATOM 730 O O . CYS A 1 88 ? 0.991 16.742 13.065 1.00 57.62 88 CYS A O 1
ATOM 732 N N . ILE A 1 89 ? 0.504 18.414 11.649 1.00 61.12 89 ILE A N 1
ATOM 733 C CA . ILE A 1 89 ? 1.785 18.362 10.926 1.00 61.12 89 ILE A CA 1
ATOM 734 C C . ILE A 1 89 ? 2.950 18.854 11.794 1.00 61.12 89 ILE A C 1
ATOM 736 O O . ILE A 1 89 ? 4.065 18.353 11.676 1.00 61.12 89 ILE A O 1
ATOM 740 N N . SER A 1 90 ? 2.678 19.786 12.708 1.00 63.50 90 SER A N 1
ATOM 741 C CA . SER A 1 90 ? 3.662 20.325 13.646 1.00 63.50 90 SER A CA 1
ATOM 742 C C . SER A 1 90 ? 3.840 19.464 14.903 1.00 63.50 90 SER A C 1
ATOM 744 O O . SER A 1 90 ? 4.682 19.790 15.742 1.00 63.50 90 SER A O 1
ATOM 746 N N . LEU A 1 91 ? 3.066 18.382 15.073 1.00 66.31 91 LEU A N 1
ATOM 747 C CA . LEU A 1 91 ? 3.246 17.476 16.203 1.00 66.31 91 LEU A CA 1
ATOM 748 C C . LEU A 1 91 ? 4.516 16.627 16.014 1.00 66.31 91 LEU A C 1
ATOM 750 O O . LEU A 1 91 ? 4.786 16.154 14.905 1.00 66.31 91 LEU A O 1
ATOM 754 N N . PRO A 1 92 ? 5.259 16.342 17.101 1.00 63.03 92 PRO A N 1
ATOM 755 C CA . PRO A 1 92 ? 6.464 15.511 17.061 1.00 63.03 92 PRO A CA 1
ATOM 756 C C . PRO A 1 92 ? 6.218 14.080 16.577 1.00 63.03 92 PRO A C 1
ATOM 758 O O . PRO A 1 92 ? 7.153 13.423 16.127 1.00 63.03 92 PRO A O 1
ATOM 761 N N . THR A 1 93 ? 4.970 13.617 16.620 1.00 68.56 93 THR A N 1
ATOM 762 C CA . THR A 1 93 ? 4.530 12.333 16.065 1.00 68.56 93 THR A CA 1
ATOM 763 C C . THR A 1 93 ? 4.477 12.338 14.531 1.00 68.56 93 THR A C 1
ATOM 765 O O . THR A 1 93 ? 4.696 11.302 13.917 1.00 68.56 93 THR A O 1
ATOM 768 N N . GLY A 1 94 ? 4.214 13.492 13.901 1.00 68.56 94 GLY A N 1
ATOM 769 C CA . GLY A 1 94 ? 4.032 13.617 12.450 1.00 68.56 94 GLY A CA 1
ATOM 770 C C . GLY A 1 94 ? 5.304 14.009 11.699 1.00 68.56 94 GLY A C 1
ATOM 771 O O . GLY A 1 94 ? 5.673 13.350 10.727 1.00 68.56 94 GLY A O 1
ATOM 772 N N . TYR A 1 95 ? 6.014 15.053 12.148 1.00 79.75 95 TYR A N 1
ATOM 773 C CA . TYR A 1 95 ? 7.146 15.579 11.371 1.00 79.75 95 TYR A CA 1
ATOM 774 C C . TYR A 1 95 ? 8.377 14.661 11.393 1.00 79.75 95 TYR A C 1
ATOM 776 O O . TYR A 1 95 ? 9.124 14.642 10.422 1.00 79.75 95 TYR A O 1
ATOM 784 N N . LYS A 1 96 ? 8.598 13.883 12.465 1.00 80.56 96 LYS A N 1
ATOM 785 C CA . LYS A 1 96 ? 9.754 12.974 12.573 1.00 80.56 96 LYS A CA 1
ATOM 786 C C . LYS A 1 96 ? 9.754 11.892 11.478 1.00 80.56 96 LYS A C 1
ATOM 788 O O . LYS A 1 96 ? 10.723 11.849 10.721 1.00 80.56 96 LYS A O 1
ATOM 793 N N . PRO A 1 97 ? 8.704 11.055 11.326 1.00 84.62 97 PRO A N 1
ATOM 794 C CA . PRO A 1 97 ? 8.657 10.079 10.238 1.00 84.62 97 PRO A CA 1
ATOM 795 C C . PRO A 1 97 ? 8.550 10.755 8.867 1.00 84.62 97 PRO A C 1
ATOM 797 O O . PRO A 1 97 ? 9.198 10.309 7.925 1.00 84.62 97 PRO A O 1
ATOM 800 N N . ALA A 1 98 ? 7.810 11.863 8.747 1.00 85.62 98 ALA A N 1
ATOM 801 C CA . ALA A 1 98 ? 7.681 12.582 7.481 1.00 85.62 98 ALA A CA 1
ATOM 802 C C . ALA A 1 98 ? 9.023 13.137 6.978 1.00 85.62 98 ALA A C 1
ATOM 804 O O . ALA A 1 98 ? 9.315 13.035 5.790 1.00 85.62 98 ALA A O 1
ATOM 805 N N . LEU A 1 99 ? 9.862 13.676 7.869 1.00 88.88 99 LEU A N 1
ATOM 806 C CA . LEU A 1 99 ? 11.186 14.193 7.524 1.00 88.88 99 LEU A CA 1
ATOM 807 C C . LEU A 1 99 ? 12.126 13.062 7.103 1.00 88.88 99 LEU A C 1
ATOM 809 O O . LEU A 1 99 ? 12.821 13.204 6.102 1.00 88.88 99 LEU A O 1
ATOM 813 N N . ILE A 1 100 ? 12.110 11.926 7.808 1.00 91.31 100 ILE A N 1
ATOM 814 C CA . ILE A 1 100 ? 12.911 10.748 7.438 1.00 91.31 100 ILE A CA 1
ATOM 815 C C . ILE A 1 100 ? 12.491 10.225 6.058 1.00 91.31 100 ILE A C 1
ATOM 817 O O . ILE A 1 100 ? 13.352 9.963 5.217 1.00 91.31 100 ILE A O 1
ATOM 821 N N . LEU A 1 101 ? 11.184 10.115 5.795 1.00 91.81 101 LEU A N 1
ATOM 822 C CA . LEU A 1 101 ? 10.658 9.698 4.492 1.00 91.81 101 LEU A CA 1
ATOM 823 C C . LEU A 1 101 ? 11.041 10.693 3.396 1.00 91.81 101 LEU A C 1
ATOM 825 O O . LEU A 1 101 ? 11.572 10.286 2.368 1.00 91.81 101 LEU A O 1
ATOM 829 N N . ALA A 1 102 ? 10.839 11.991 3.625 1.00 91.31 102 ALA A N 1
ATOM 830 C CA . ALA A 1 102 ? 11.195 13.033 2.668 1.00 91.31 102 ALA A CA 1
ATOM 831 C C . ALA A 1 102 ? 12.694 13.009 2.345 1.00 91.31 102 ALA A C 1
ATOM 833 O O . ALA A 1 102 ? 13.076 13.027 1.178 1.00 91.31 102 ALA A O 1
ATOM 834 N N . PHE A 1 103 ? 13.545 12.899 3.364 1.00 94.19 103 PHE A N 1
ATOM 835 C CA . PHE A 1 103 ? 14.989 12.810 3.191 1.00 94.19 103 PHE A CA 1
ATOM 836 C C . PHE A 1 103 ? 15.401 11.551 2.417 1.00 94.19 103 PHE A C 1
ATOM 838 O O . PHE A 1 103 ? 16.190 11.636 1.479 1.00 94.19 103 PHE A O 1
ATOM 845 N N . THR A 1 104 ? 14.816 10.398 2.748 1.00 92.19 104 THR A N 1
ATOM 846 C CA . THR A 1 104 ? 15.088 9.127 2.056 1.00 92.19 104 THR A CA 1
ATOM 847 C C . THR A 1 104 ? 14.670 9.192 0.588 1.00 92.19 104 THR A C 1
ATOM 849 O O . THR A 1 104 ? 15.428 8.788 -0.291 1.00 92.19 104 THR A O 1
ATOM 852 N N . LEU A 1 105 ? 13.495 9.759 0.303 1.00 90.81 105 LEU A N 1
ATOM 853 C CA . LEU A 1 105 ? 13.004 9.936 -1.062 1.00 90.81 105 LEU A CA 1
ATOM 854 C C . LEU A 1 105 ? 13.877 10.914 -1.853 1.00 90.81 105 LEU A C 1
ATOM 856 O O . LEU A 1 105 ? 14.169 10.653 -3.017 1.00 90.81 105 LEU A O 1
ATOM 860 N N . LEU A 1 106 ? 14.348 12.001 -1.236 1.00 92.31 106 LEU A N 1
ATOM 861 C CA . LEU A 1 106 ? 15.275 12.933 -1.881 1.00 92.31 106 LEU A CA 1
ATOM 862 C C . LEU A 1 106 ? 16.598 12.248 -2.224 1.00 92.31 106 LEU A C 1
ATOM 864 O O . LEU A 1 106 ? 17.025 12.302 -3.376 1.00 92.31 106 LEU A O 1
ATOM 868 N N . LEU A 1 107 ? 17.212 11.547 -1.267 1.00 91.12 107 LEU A N 1
ATOM 869 C CA . LEU A 1 107 ? 18.426 10.775 -1.529 1.00 91.12 107 LEU A CA 1
ATOM 870 C C . LEU A 1 107 ? 18.216 9.762 -2.660 1.00 91.12 107 LEU A C 1
ATOM 872 O O . LEU A 1 107 ? 19.083 9.624 -3.519 1.00 91.12 107 LEU A O 1
ATOM 876 N N . GLN A 1 108 ? 17.053 9.111 -2.716 1.00 90.06 108 GLN A N 1
ATOM 877 C CA . GLN A 1 108 ? 16.714 8.178 -3.787 1.00 90.06 108 GLN A CA 1
ATOM 878 C C . GLN A 1 108 ? 16.619 8.860 -5.163 1.00 90.06 108 GLN A C 1
ATOM 880 O O . GLN A 1 108 ? 17.123 8.308 -6.142 1.00 90.06 108 GLN A O 1
ATOM 885 N N . GLN A 1 109 ? 16.014 10.050 -5.263 1.00 86.81 109 GLN A N 1
ATOM 886 C CA . GLN A 1 109 ? 15.939 10.788 -6.533 1.00 86.81 109 GLN A CA 1
ATOM 887 C C . GLN A 1 109 ? 17.322 11.284 -6.991 1.00 86.81 109 GLN A C 1
ATOM 889 O O . GLN A 1 109 ? 17.645 11.206 -8.177 1.00 86.81 109 GLN A O 1
ATOM 894 N N . PHE A 1 110 ? 18.166 11.742 -6.059 1.00 86.75 110 PHE A N 1
ATOM 895 C CA . PHE A 1 110 ? 19.505 12.264 -6.361 1.00 86.75 110 PHE A CA 1
ATOM 896 C C . PHE A 1 110 ? 20.594 11.191 -6.494 1.00 86.75 110 PHE A C 1
ATOM 898 O O . PHE A 1 110 ? 21.678 11.492 -6.986 1.00 86.75 110 PHE A O 1
ATOM 905 N N . ALA A 1 111 ? 20.312 9.929 -6.157 1.00 87.00 111 ALA A N 1
ATOM 906 C CA . ALA A 1 111 ? 21.242 8.807 -6.323 1.00 87.00 111 ALA A CA 1
ATOM 907 C C . ALA A 1 111 ? 21.588 8.485 -7.794 1.00 87.00 111 ALA A C 1
ATOM 909 O O . ALA A 1 111 ? 22.358 7.565 -8.063 1.00 87.00 111 ALA A O 1
ATOM 910 N N . GLY A 1 112 ? 21.011 9.199 -8.768 1.00 83.00 112 GLY A N 1
ATOM 911 C CA . GLY A 1 112 ? 21.319 9.021 -10.188 1.00 83.00 112 GLY A CA 1
ATOM 912 C C . GLY A 1 112 ? 20.725 7.750 -10.799 1.00 83.00 112 GLY A C 1
ATOM 913 O O . GLY A 1 112 ? 21.033 7.423 -11.943 1.00 83.00 112 GLY A O 1
ATOM 914 N N . VAL A 1 113 ? 19.837 7.057 -10.077 1.00 87.75 113 VAL A N 1
ATOM 915 C CA . VAL A 1 113 ? 19.130 5.858 -10.556 1.00 87.75 113 VAL A CA 1
ATOM 916 C C . VAL A 1 113 ? 18.384 6.149 -11.863 1.00 87.75 113 VAL A C 1
ATOM 918 O O . VAL A 1 113 ? 18.462 5.368 -12.807 1.00 87.75 113 VAL A O 1
ATOM 921 N N . ASN A 1 114 ? 17.735 7.311 -11.969 1.00 85.62 114 ASN A N 1
ATOM 922 C CA . ASN A 1 114 ? 17.054 7.722 -13.198 1.00 85.62 114 ASN A CA 1
ATOM 923 C C . ASN A 1 114 ? 18.033 7.917 -14.376 1.00 85.62 114 ASN A C 1
ATOM 925 O O . ASN A 1 114 ? 17.782 7.460 -15.490 1.00 85.62 114 ASN A O 1
ATOM 929 N N . THR A 1 115 ? 19.194 8.530 -14.120 1.00 86.50 115 THR A N 1
ATOM 930 C CA . THR A 1 115 ? 20.262 8.697 -15.121 1.00 86.50 115 THR A CA 1
ATOM 931 C C . THR A 1 115 ? 20.812 7.349 -15.581 1.00 86.50 115 THR A C 1
ATOM 933 O O . THR A 1 115 ? 21.072 7.170 -16.773 1.00 86.50 115 THR A O 1
ATOM 936 N N . PHE A 1 116 ? 20.956 6.393 -14.660 1.00 86.81 116 PHE A N 1
ATOM 937 C CA . PHE A 1 116 ? 21.349 5.025 -14.974 1.00 86.81 116 PHE A CA 1
ATOM 938 C C . PHE A 1 116 ? 20.318 4.335 -15.870 1.00 86.81 116 PHE A C 1
ATOM 940 O O . PHE A 1 116 ? 20.707 3.805 -16.905 1.00 86.81 116 PHE A O 1
ATOM 947 N N . PHE A 1 117 ? 19.022 4.394 -15.541 1.00 87.12 117 PHE A N 1
ATOM 948 C CA . PHE A 1 117 ? 17.965 3.779 -16.356 1.00 87.12 117 PHE A CA 1
ATOM 949 C C . PHE A 1 117 ? 17.920 4.334 -17.783 1.00 87.12 117 PHE A C 1
ATOM 951 O O . PHE A 1 117 ? 17.872 3.560 -18.738 1.00 87.12 117 PHE A O 1
ATOM 958 N N . MET A 1 118 ? 18.007 5.657 -17.946 1.00 86.88 118 MET A N 1
ATOM 959 C CA . MET A 1 118 ? 17.975 6.290 -19.271 1.00 86.88 118 MET A CA 1
ATOM 960 C C . MET A 1 118 ? 19.202 5.941 -20.125 1.00 86.88 118 MET A C 1
ATOM 962 O O . MET A 1 118 ? 19.083 5.748 -21.332 1.00 86.88 118 MET A O 1
ATOM 966 N N . ASN A 1 119 ? 20.382 5.820 -19.508 1.00 87.06 119 ASN A N 1
ATOM 967 C CA . ASN A 1 119 ? 21.636 5.521 -20.211 1.00 87.06 119 ASN A CA 1
ATOM 968 C C . ASN A 1 119 ? 22.021 4.036 -20.182 1.00 87.06 119 ASN A C 1
ATOM 970 O O . ASN A 1 119 ? 23.093 3.666 -20.665 1.00 87.06 119 ASN A O 1
ATOM 974 N N . MET A 1 120 ? 21.160 3.178 -19.632 1.00 88.19 120 MET A N 1
ATOM 975 C CA . MET A 1 120 ? 21.439 1.766 -19.384 1.00 88.19 120 MET A CA 1
ATOM 976 C C . MET A 1 120 ? 21.924 1.061 -20.657 1.00 88.19 120 MET A C 1
ATOM 978 O O . MET A 1 120 ? 22.957 0.393 -20.646 1.00 88.19 120 MET A O 1
ATOM 982 N N . VAL A 1 121 ? 21.244 1.285 -21.786 1.00 84.62 121 VAL A N 1
ATOM 983 C CA . VAL A 1 121 ? 21.593 0.689 -23.088 1.00 84.62 121 VAL A CA 1
ATOM 984 C C . VAL A 1 121 ? 22.995 1.102 -23.552 1.00 84.62 121 VAL A C 1
ATOM 986 O O . VAL A 1 121 ? 23.766 0.257 -24.008 1.00 84.62 121 VAL A O 1
ATOM 989 N N . 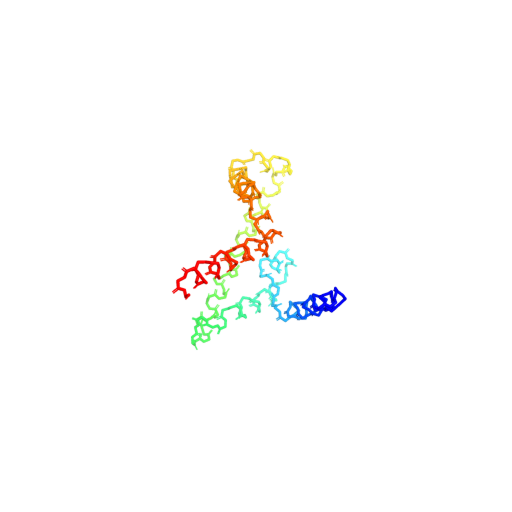SER A 1 122 ? 23.367 2.373 -23.386 1.00 82.94 122 SER A N 1
ATOM 990 C CA . SER A 1 122 ? 24.698 2.882 -23.743 1.00 82.94 122 SER A CA 1
ATOM 991 C C . SER A 1 122 ? 25.797 2.247 -22.891 1.00 82.94 122 SER A C 1
ATOM 993 O O . SER A 1 122 ? 26.826 1.830 -23.425 1.00 82.94 122 SER A O 1
ATOM 995 N N . PHE A 1 123 ? 25.565 2.091 -21.584 1.00 80.06 123 PHE A N 1
ATOM 996 C CA . PHE A 1 123 ? 26.502 1.407 -20.690 1.00 80.06 123 PHE A CA 1
ATOM 997 C C . PHE A 1 123 ? 26.699 -0.070 -21.065 1.00 80.06 123 PHE A C 1
ATOM 999 O O . PHE A 1 123 ? 27.837 -0.550 -21.089 1.00 80.06 123 PHE A O 1
ATOM 1006 N N . PHE A 1 124 ? 25.625 -0.795 -21.401 1.00 78.31 124 PHE A N 1
ATOM 1007 C CA . PHE A 1 124 ? 25.731 -2.194 -21.831 1.00 78.31 124 PHE A CA 1
ATOM 1008 C C . PHE A 1 124 ? 26.427 -2.340 -23.187 1.00 78.31 124 PHE A C 1
ATOM 1010 O O . PHE A 1 124 ? 27.281 -3.215 -23.3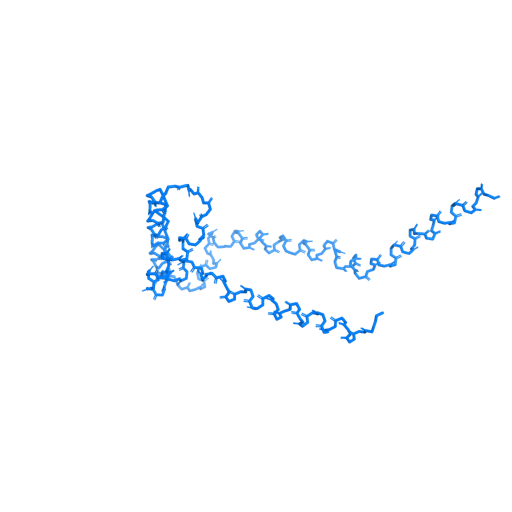31 1.00 78.31 124 PHE A O 1
ATOM 1017 N N . ASN A 1 125 ? 26.147 -1.454 -24.145 1.00 77.69 125 ASN A N 1
ATOM 1018 C CA . ASN A 1 125 ? 26.816 -1.459 -25.447 1.00 77.69 125 ASN A CA 1
ATOM 1019 C C . ASN A 1 125 ? 28.325 -1.211 -25.318 1.00 77.69 125 ASN A C 1
ATOM 1021 O O . ASN A 1 125 ? 29.115 -1.983 -25.860 1.00 77.69 125 ASN A O 1
ATOM 1025 N N . VAL A 1 126 ? 28.747 -0.206 -24.541 1.00 75.56 126 VAL A N 1
ATOM 1026 C CA . VAL A 1 126 ? 30.175 0.067 -24.281 1.00 75.56 126 VAL A CA 1
ATOM 1027 C C . VAL A 1 126 ? 30.863 -1.140 -23.639 1.00 75.56 126 VAL A C 1
ATOM 102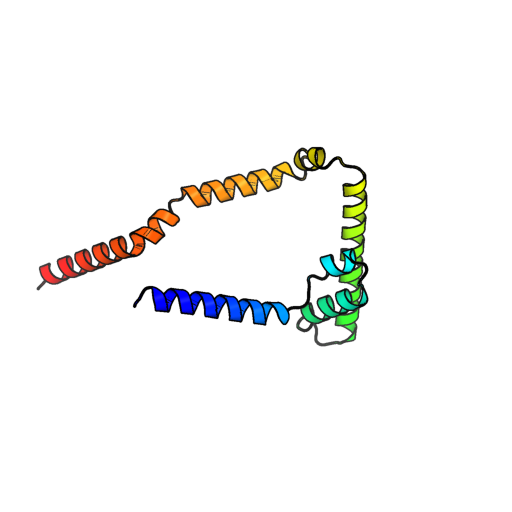9 O O . VAL A 1 126 ? 31.960 -1.530 -24.045 1.00 75.56 126 VAL A O 1
ATOM 1032 N N . ARG A 1 127 ? 30.210 -1.789 -22.669 1.00 67.50 127 ARG A N 1
ATOM 1033 C CA . ARG A 1 127 ? 30.771 -2.954 -21.973 1.00 67.50 127 ARG A CA 1
ATOM 1034 C C . ARG A 1 127 ? 30.903 -4.179 -22.886 1.00 67.50 127 ARG A C 1
ATOM 1036 O O . ARG A 1 127 ? 31.896 -4.898 -22.782 1.00 67.50 127 ARG A O 1
ATOM 1043 N N . ILE A 1 128 ? 29.949 -4.410 -23.789 1.00 70.25 128 ILE A N 1
ATOM 1044 C CA . ILE A 1 128 ? 30.003 -5.505 -24.773 1.00 70.25 128 ILE A CA 1
ATOM 1045 C C . ILE A 1 128 ? 31.093 -5.242 -25.823 1.00 70.25 128 ILE A C 1
ATOM 1047 O O . ILE A 1 128 ? 31.881 -6.141 -26.115 1.00 70.25 128 ILE A O 1
ATOM 1051 N N . ILE A 1 129 ? 31.203 -4.012 -26.334 1.00 68.88 129 ILE A N 1
ATOM 1052 C CA . ILE A 1 129 ? 32.217 -3.631 -27.332 1.00 68.88 129 ILE A CA 1
ATOM 1053 C C . ILE A 1 129 ? 33.633 -3.751 -26.756 1.00 68.88 129 ILE A C 1
ATOM 1055 O O . ILE A 1 129 ? 34.488 -4.361 -27.394 1.00 68.88 129 ILE A O 1
ATOM 1059 N N . CYS A 1 130 ? 33.886 -3.268 -25.534 1.00 63.72 130 CYS A N 1
ATOM 1060 C CA . CYS A 1 130 ? 35.183 -3.451 -24.870 1.00 63.72 130 CYS A CA 1
ATOM 1061 C C . CYS A 1 130 ? 35.531 -4.934 -24.667 1.00 63.72 130 CYS A C 1
ATOM 1063 O O . CYS A 1 130 ? 36.684 -5.329 -24.845 1.00 63.72 130 CYS A O 1
ATOM 1065 N N . LYS A 1 131 ? 34.542 -5.777 -24.340 1.00 68.81 131 LYS A N 1
ATOM 1066 C CA . LYS A 1 131 ? 34.754 -7.220 -24.162 1.00 68.81 131 LYS A CA 1
ATOM 1067 C C . LYS A 1 131 ? 35.075 -7.927 -25.487 1.00 68.81 131 LYS A C 1
ATOM 1069 O O . LYS A 1 131 ? 35.965 -8.775 -25.523 1.00 68.81 131 LYS A O 1
ATOM 1074 N N . LEU A 1 132 ? 34.420 -7.538 -26.582 1.00 68.44 132 LEU A N 1
ATOM 1075 C CA . LEU A 1 132 ? 34.712 -8.038 -27.932 1.00 68.44 132 LEU A CA 1
ATOM 1076 C C . LEU A 1 132 ? 36.063 -7.530 -28.467 1.00 68.44 132 LEU A C 1
ATOM 1078 O O . LEU A 1 132 ? 36.798 -8.297 -29.086 1.00 68.44 132 LEU A O 1
ATOM 1082 N N . ALA A 1 133 ? 36.425 -6.274 -28.192 1.00 70.19 133 ALA A N 1
ATOM 1083 C CA . ALA A 1 133 ? 37.711 -5.691 -28.581 1.00 70.19 133 ALA A CA 1
ATOM 1084 C C . ALA A 1 133 ? 38.894 -6.351 -27.853 1.00 70.19 133 ALA A C 1
ATOM 1086 O O . ALA A 1 133 ? 39.935 -6.589 -28.462 1.00 70.19 133 ALA A O 1
ATOM 1087 N N . HIS A 1 134 ? 38.726 -6.710 -26.577 1.00 67.81 134 HIS A N 1
ATOM 1088 C CA . HIS A 1 134 ? 39.719 -7.492 -25.841 1.00 67.81 134 HIS A CA 1
ATOM 1089 C C . HIS A 1 134 ? 39.831 -8.925 -26.390 1.00 67.81 134 HIS A C 1
ATOM 1091 O O . HIS A 1 134 ? 40.934 -9.430 -26.552 1.00 67.81 134 HIS A O 1
ATOM 1097 N N . SER A 1 135 ? 38.712 -9.566 -26.752 1.00 64.56 135 SER A N 1
ATOM 1098 C CA . SER A 1 135 ? 38.716 -10.928 -27.312 1.00 64.56 135 SER A CA 1
ATOM 1099 C C . SER A 1 135 ? 39.356 -11.023 -28.702 1.00 64.56 135 SER A C 1
ATOM 1101 O O . SER A 1 135 ? 39.979 -12.035 -28.999 1.00 64.56 135 SER A O 1
ATOM 1103 N N . LYS A 1 136 ? 39.226 -9.994 -29.552 1.00 58.88 136 LYS A N 1
ATOM 1104 C CA . LYS A 1 136 ? 39.873 -9.951 -30.879 1.00 58.88 136 LYS A CA 1
ATOM 1105 C C . LYS A 1 136 ? 41.365 -9.613 -30.836 1.00 58.88 136 LYS A C 1
ATOM 1107 O O . LYS A 1 136 ? 42.036 -9.787 -31.837 1.00 58.88 136 LYS A O 1
ATOM 1112 N N . LYS A 1 137 ? 41.884 -9.116 -29.709 1.00 58.44 137 LYS A N 1
ATOM 1113 C CA . LYS A 1 137 ? 43.318 -8.822 -29.531 1.00 58.44 137 LYS A CA 1
ATOM 1114 C C . LYS A 1 137 ? 44.158 -10.057 -29.171 1.00 58.44 137 LYS A C 1
ATOM 1116 O O . LYS A 1 137 ? 45.377 -9.947 -29.132 1.00 58.44 137 LYS A O 1
ATOM 1121 N N . PHE A 1 138 ? 43.514 -11.190 -28.882 1.00 55.34 138 PHE A N 1
ATOM 1122 C CA . PHE A 1 138 ? 44.141 -12.457 -28.479 1.00 55.34 138 PHE A CA 1
ATOM 1123 C C . PHE A 1 138 ? 44.029 -13.568 -29.544 1.00 55.34 138 PHE A C 1
ATOM 1125 O O . PHE A 1 138 ? 44.330 -14.721 -29.246 1.00 55.34 138 PHE A O 1
ATOM 1132 N N . LEU A 1 139 ? 43.595 -13.229 -30.762 1.00 49.72 139 LEU A N 1
ATOM 1133 C CA . LEU A 1 139 ? 43.463 -14.125 -31.916 1.00 49.72 139 LEU A CA 1
ATOM 1134 C C . LEU A 1 139 ? 44.205 -13.499 -33.099 1.00 49.72 139 LEU A C 1
ATOM 1136 O O . LEU A 1 139 ? 44.909 -14.248 -33.804 1.00 49.72 139 LEU A O 1
#

InterPro domains:
  IPR005828 Major facilitator, sugar transporter-like [PF00083] (2-122)
  IPR036259 MFS transporter superfamily [G3DSA:1.20.1250.20] (1-131)
  IPR036259 MFS transporter superfamily [SSF103473] (2-124)
  IPR050549 Major Facilitator Superfamily Trehalose Transporter [PTHR48021] (1-125)

Organism: Photinus pyralis (NCBI:txid7054)

Sequence (139 aa):
MSWSVMSWVFCAYGIICTILLYTLPLSPSWLISKNRIDEAERSVRWLNKFQASDQESIDNIVKLEMLKLEEEEENNKKNVIDKNKWKCISLPTGYKPALILAFTLLLQQFAGVNTFFMNMVSFFNVRIICKLAHSKKFL

pLDDT: mean 78.86, std 10.86, range [49.72, 95.25]

Radius of gyration: 25.77 Å; chains: 1; bounding box: 64×48×52 Å

Secondary structure (DSSP, 8-state):
--HHHHHHHHHHHHHHHHHHHHHSPPPHHHHHHTT-HHHHHHHHHHHGGGT-SSHHHHHHHHHHHHHHHHHHHHHHHHHHHT--HHHHHTSHHHHHHHHHHHHHHHHHHHTSHHHHHHHHHHHHHHHHHHHHHHHHTT-

Foldseek 3Di:
DDPVVVVVVVVVVVVVVVVVVVVQQPALLVCVVVVNNVSSLVNQLVVCVPVDDDPVVSVVSSVVVNVVSNVVVVVVVVVVVPDDPVVVCVDPVNVVVVVVVVVVVVCVVPVCVVVCVVCVVVVVVVVVVVVVVVVVVVD